Protein AF-W1WH43-F1 (afdb_monomer_lite)

Foldseek 3Di:
DVVVVDDDDPVVVLVVLLVVLVVLLVVVVVVVVVLVVQCPPDPVSVVVSVVCCVDPVSVVSVVVNVVSVVSND

Sequence (73 aa):
MALQTIRFPITAIASILHRVSGVITFVAVGILLWLLGTRPSSPEGFEQASAIMGSFFVKFIMWGILTALAYHV

Structure (mmCIF, N/CA/C/O backbone):
data_AF-W1WH43-F1
#
_entry.id   AF-W1WH43-F1
#
loop_
_atom_site.group_PDB
_atom_site.id
_atom_site.type_symbol
_atom_site.label_atom_id
_atom_site.label_alt_id
_atom_site.label_comp_id
_atom_site.label_asym_id
_atom_site.label_entity_id
_atom_site.label_seq_id
_atom_site.pdbx_PDB_ins_code
_atom_site.Cartn_x
_atom_site.Cartn_y
_atom_site.Cartn_z
_atom_site.occupancy
_atom_site.B_iso_or_equiv
_atom_site.auth_seq_id
_atom_site.auth_comp_id
_atom_site.auth_asym_id
_atom_site.auth_atom_id
_atom_site.pdbx_PDB_model_num
ATOM 1 N N . MET A 1 1 ? -1.562 -10.601 -28.468 1.00 54.94 1 MET A N 1
ATOM 2 C CA . MET A 1 1 ? -0.551 -11.675 -28.615 1.00 54.94 1 MET A CA 1
ATOM 3 C C . MET A 1 1 ? 0.900 -11.180 -28.670 1.00 54.94 1 MET A C 1
ATOM 5 O O . MET A 1 1 ? 1.769 -11.936 -28.276 1.00 54.94 1 MET A O 1
ATOM 9 N N . ALA A 1 2 ? 1.200 -9.932 -29.065 1.00 61.53 2 ALA A N 1
ATOM 10 C CA . ALA A 1 2 ? 2.589 -9.458 -29.210 1.00 61.53 2 ALA A CA 1
ATOM 11 C C . ALA A 1 2 ? 3.427 -9.396 -27.906 1.00 61.53 2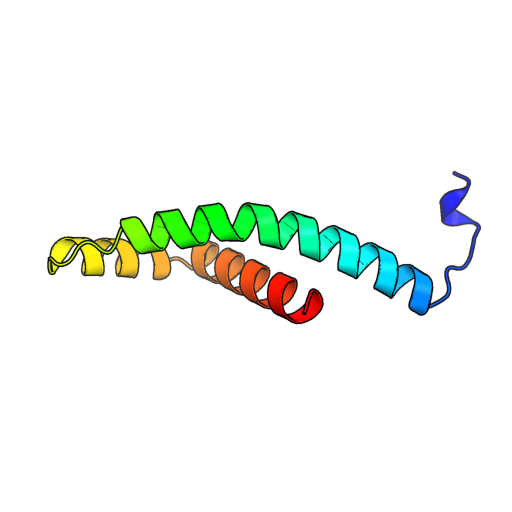 ALA A C 1
ATOM 13 O O . ALA A 1 2 ? 4.639 -9.572 -27.955 1.00 61.53 2 ALA A O 1
ATOM 14 N N . LEU A 1 3 ? 2.805 -9.193 -26.735 1.00 65.00 3 LEU A N 1
ATOM 15 C CA . LEU A 1 3 ? 3.521 -9.095 -25.449 1.00 65.00 3 LEU A CA 1
ATOM 16 C C . LEU A 1 3 ? 4.009 -10.448 -24.895 1.00 65.00 3 LEU A C 1
ATOM 18 O O . LEU A 1 3 ? 4.865 -10.460 -24.0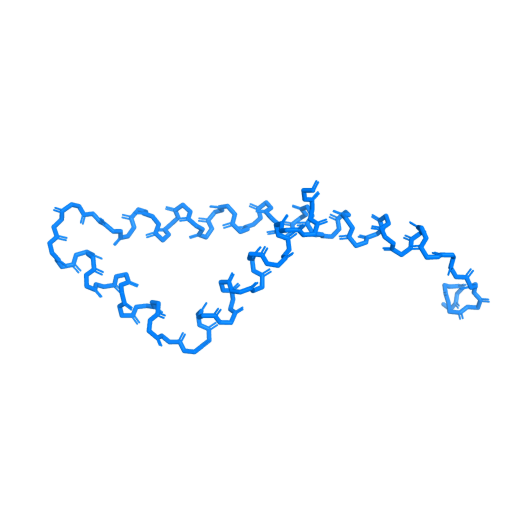20 1.00 65.00 3 LEU A O 1
ATOM 22 N N . GLN A 1 4 ? 3.486 -11.580 -25.383 1.00 69.56 4 GLN A N 1
ATOM 23 C CA . GLN A 1 4 ? 3.867 -12.916 -24.894 1.00 69.56 4 GLN A CA 1
ATOM 24 C C . GLN A 1 4 ? 5.111 -13.487 -25.597 1.00 69.56 4 GLN A C 1
ATOM 26 O O . GLN A 1 4 ? 5.709 -14.436 -25.099 1.00 69.56 4 GLN A O 1
ATOM 31 N N . THR A 1 5 ? 5.517 -12.905 -26.730 1.00 70.44 5 THR A N 1
ATOM 32 C CA . THR A 1 5 ? 6.640 -13.388 -27.556 1.00 70.44 5 THR A CA 1
ATOM 33 C C . THR A 1 5 ? 7.959 -12.666 -27.244 1.00 70.44 5 THR A C 1
ATOM 35 O O . THR A 1 5 ? 9.023 -13.112 -27.666 1.00 70.44 5 THR A O 1
ATOM 38 N N . ILE A 1 6 ? 7.913 -11.559 -26.492 1.00 76.06 6 ILE A N 1
ATOM 39 C CA . ILE A 1 6 ? 9.079 -10.734 -26.145 1.00 76.06 6 ILE A CA 1
ATOM 40 C C . ILE A 1 6 ? 9.561 -11.099 -24.737 1.00 76.06 6 ILE A C 1
ATOM 42 O O . ILE A 1 6 ? 8.797 -11.072 -23.773 1.00 76.06 6 ILE A O 1
ATOM 46 N N . ARG A 1 7 ? 10.851 -11.428 -24.600 1.00 82.56 7 ARG A N 1
ATOM 47 C CA . ARG A 1 7 ? 11.488 -11.665 -23.296 1.00 82.56 7 ARG A CA 1
ATOM 48 C C . ARG A 1 7 ? 11.837 -10.321 -22.667 1.00 82.56 7 ARG A C 1
ATOM 50 O O . ARG A 1 7 ? 12.740 -9.634 -23.135 1.00 82.56 7 ARG A O 1
ATOM 57 N N . PHE A 1 8 ? 11.122 -9.948 -21.611 1.00 86.94 8 PHE A N 1
ATOM 58 C CA . PHE A 1 8 ? 11.406 -8.713 -20.889 1.00 86.94 8 PHE A CA 1
ATOM 59 C C . PHE A 1 8 ? 12.636 -8.874 -19.984 1.00 86.94 8 PHE A C 1
ATOM 61 O O . PHE A 1 8 ? 12.716 -9.856 -19.241 1.00 86.94 8 PHE A O 1
ATOM 68 N N . PRO A 1 9 ? 13.587 -7.922 -20.006 1.00 91.56 9 PRO A N 1
ATOM 69 C CA . PRO A 1 9 ? 14.664 -7.888 -19.027 1.00 91.56 9 PRO A CA 1
ATOM 70 C C . PRO A 1 9 ? 14.099 -7.597 -17.631 1.00 91.56 9 PRO A C 1
ATOM 72 O O . PRO A 1 9 ? 13.055 -6.956 -17.488 1.00 91.56 9 PRO A O 1
ATOM 75 N N . ILE A 1 10 ? 14.817 -8.017 -16.586 1.00 92.88 10 ILE A N 1
ATOM 76 C CA . ILE A 1 10 ? 14.380 -7.840 -15.190 1.00 92.88 10 ILE A CA 1
ATOM 77 C C . ILE A 1 10 ? 14.118 -6.368 -14.831 1.00 92.88 10 ILE A C 1
ATOM 79 O O . ILE A 1 10 ? 13.202 -6.064 -14.073 1.00 92.88 10 ILE A O 1
ATOM 83 N N . THR A 1 11 ? 14.854 -5.441 -15.446 1.00 95.25 11 THR A N 1
ATOM 84 C CA . THR A 1 11 ? 14.680 -3.992 -15.271 1.00 95.25 11 THR A CA 1
ATOM 85 C C . THR A 1 11 ? 13.348 -3.481 -15.825 1.00 95.25 11 THR A C 1
ATOM 87 O O . THR A 1 11 ? 12.739 -2.592 -15.233 1.00 95.25 11 THR A O 1
ATOM 90 N N . ALA A 1 12 ? 12.846 -4.063 -16.920 1.00 93.81 12 ALA A N 1
ATOM 91 C CA . ALA A 1 12 ? 11.536 -3.716 -17.470 1.00 93.81 12 ALA A CA 1
ATOM 92 C C . ALA A 1 12 ? 10.403 -4.205 -16.557 1.00 93.81 12 ALA A C 1
ATOM 94 O O . ALA A 1 12 ? 9.435 -3.476 -16.338 1.00 93.81 12 ALA A O 1
ATOM 95 N N . ILE A 1 13 ? 10.557 -5.399 -15.970 1.00 94.50 13 ILE A N 1
ATOM 96 C CA . ILE A 1 13 ? 9.626 -5.938 -14.967 1.00 94.50 13 ILE A CA 1
ATOM 97 C C . ILE A 1 13 ? 9.622 -5.047 -13.718 1.00 94.50 13 ILE A C 1
ATOM 99 O O . ILE A 1 13 ? 8.557 -4.672 -13.233 1.00 94.50 13 ILE A O 1
ATOM 103 N N . ALA A 1 14 ? 10.800 -4.641 -13.238 1.00 95.12 14 ALA A N 1
ATOM 104 C CA . ALA A 1 14 ? 10.907 -3.731 -12.103 1.00 95.12 14 ALA A CA 1
ATOM 105 C C . ALA A 1 14 ? 10.216 -2.383 -12.374 1.00 95.12 14 ALA A C 1
ATOM 107 O O . ALA A 1 14 ? 9.467 -1.886 -11.536 1.00 95.12 14 ALA A O 1
ATOM 108 N N . SER A 1 15 ? 10.386 -1.823 -13.578 1.00 95.94 15 SER A N 1
ATOM 109 C CA . SER A 1 15 ? 9.737 -0.564 -13.959 1.00 95.94 15 SER A CA 1
ATOM 110 C C . SER A 1 15 ? 8.208 -0.657 -13.950 1.00 95.94 15 SER A C 1
ATOM 112 O O . SER A 1 15 ? 7.548 0.239 -13.421 1.00 95.94 15 SER A O 1
ATOM 114 N N . ILE A 1 16 ? 7.622 -1.725 -14.508 1.00 95.50 16 ILE A N 1
ATOM 115 C CA . ILE A 1 16 ? 6.160 -1.872 -14.511 1.00 95.50 16 ILE A CA 1
ATOM 116 C C . ILE A 1 16 ? 5.621 -2.136 -13.104 1.00 95.50 16 ILE A C 1
ATOM 118 O O . ILE A 1 16 ? 4.615 -1.536 -12.727 1.00 95.50 16 ILE A O 1
ATOM 122 N N . LEU A 1 17 ? 6.309 -2.953 -12.303 1.00 95.75 17 LEU A N 1
ATOM 123 C CA . LEU A 1 17 ? 5.915 -3.201 -10.918 1.00 95.75 17 LEU A CA 1
ATOM 124 C C . LEU A 1 17 ? 5.961 -1.916 -10.086 1.00 95.75 17 LEU A C 1
ATOM 126 O O . LEU A 1 17 ? 5.036 -1.677 -9.320 1.00 95.75 17 LEU A O 1
ATOM 130 N N . HIS A 1 18 ? 6.963 -1.054 -10.288 1.00 97.38 18 HIS A N 1
ATOM 131 C CA . HIS A 1 18 ? 7.083 0.208 -9.552 1.00 97.38 18 HIS A CA 1
ATOM 132 C C . HIS A 1 18 ? 5.960 1.193 -9.921 1.00 97.38 18 HIS A C 1
ATOM 134 O O . HIS A 1 18 ? 5.429 1.908 -9.069 1.00 97.38 18 HIS A O 1
ATOM 140 N N . ARG A 1 19 ? 5.533 1.202 -11.193 1.00 96.69 19 ARG A N 1
ATOM 141 C CA . ARG A 1 19 ? 4.366 1.987 -11.637 1.00 96.69 19 ARG A CA 1
ATOM 142 C C . ARG A 1 19 ? 3.073 1.470 -11.012 1.00 96.69 19 ARG A C 1
ATOM 144 O O . ARG A 1 19 ? 2.267 2.258 -10.526 1.00 96.69 19 ARG A O 1
ATOM 151 N N . VAL A 1 20 ? 2.877 0.153 -11.020 1.00 97.38 20 VAL A N 1
ATOM 152 C CA . VAL A 1 20 ? 1.687 -0.482 -10.437 1.00 97.38 20 VAL A CA 1
ATOM 153 C C . VAL A 1 20 ? 1.647 -0.271 -8.922 1.00 97.38 20 VAL A C 1
ATOM 155 O O . VAL A 1 20 ? 0.596 0.089 -8.393 1.00 97.38 20 VAL A O 1
ATOM 158 N N . SER A 1 21 ? 2.779 -0.413 -8.225 1.00 96.62 21 SER A N 1
ATOM 159 C CA . SER A 1 21 ? 2.862 -0.175 -6.781 1.00 96.62 21 SER A CA 1
ATOM 160 C C . SER A 1 21 ? 2.565 1.280 -6.413 1.00 96.62 21 SER A C 1
ATOM 162 O O . SER A 1 21 ? 1.928 1.521 -5.387 1.00 96.62 21 SER A O 1
ATOM 164 N N . GLY A 1 22 ? 2.913 2.240 -7.275 1.00 95.19 22 GLY A N 1
ATOM 165 C CA . GLY A 1 22 ? 2.536 3.646 -7.108 1.00 95.19 22 GLY A CA 1
ATOM 166 C C . GLY A 1 22 ? 1.020 3.865 -7.134 1.00 95.19 22 GLY A C 1
ATOM 167 O O . GLY A 1 22 ? 0.473 4.520 -6.248 1.00 95.19 22 GLY A O 1
ATOM 168 N N . VAL A 1 23 ? 0.311 3.255 -8.093 1.00 97.38 23 VAL A N 1
ATOM 169 C CA . VAL A 1 23 ? -1.164 3.336 -8.170 1.00 97.38 23 VAL A CA 1
ATOM 170 C C . VAL A 1 23 ? -1.819 2.667 -6.959 1.00 97.38 23 VAL A C 1
ATOM 172 O O . VAL A 1 23 ? -2.762 3.217 -6.387 1.00 97.38 23 VAL A O 1
ATOM 175 N N . ILE A 1 24 ? -1.301 1.513 -6.527 1.00 95.25 24 ILE A N 1
ATOM 176 C CA . ILE A 1 24 ? -1.781 0.832 -5.314 1.00 95.25 24 ILE A CA 1
ATOM 177 C C . ILE A 1 24 ? -1.581 1.728 -4.088 1.00 95.25 24 ILE A C 1
ATOM 179 O O . ILE A 1 24 ? -2.509 1.898 -3.300 1.00 95.25 24 ILE A O 1
ATOM 183 N N . THR A 1 25 ? -0.403 2.338 -3.949 1.00 94.62 25 THR A N 1
ATOM 184 C CA . THR A 1 25 ? -0.072 3.224 -2.825 1.00 94.62 25 THR A CA 1
ATOM 185 C C . THR A 1 25 ? -0.999 4.439 -2.779 1.00 94.62 25 THR A C 1
ATOM 187 O O . THR A 1 25 ? -1.475 4.799 -1.705 1.00 94.62 25 THR A O 1
ATOM 190 N N . PHE A 1 26 ? -1.340 5.025 -3.930 1.00 95.06 26 PHE A N 1
ATOM 191 C CA . PHE A 1 26 ? -2.284 6.142 -4.001 1.00 95.06 26 PHE A CA 1
ATOM 192 C C . PHE A 1 26 ? -3.663 5.789 -3.416 1.00 95.06 26 PHE A C 1
ATOM 194 O O . PHE A 1 26 ? -4.194 6.527 -2.586 1.00 95.06 26 PHE A O 1
ATOM 201 N N . VAL A 1 27 ? -4.223 4.631 -3.784 1.00 95.50 27 VAL A N 1
ATOM 202 C CA . VAL A 1 27 ? -5.498 4.149 -3.217 1.00 95.50 27 VAL A CA 1
ATOM 203 C C . VAL A 1 27 ? -5.340 3.786 -1.738 1.00 95.50 27 VAL A C 1
ATOM 205 O O . VAL A 1 27 ? -6.211 4.092 -0.919 1.00 95.50 27 VAL A O 1
ATOM 208 N N . ALA A 1 28 ? -4.212 3.171 -1.377 1.00 94.69 28 ALA A N 1
ATOM 209 C CA . ALA A 1 28 ? -3.919 2.763 -0.012 1.00 94.69 28 ALA A CA 1
ATOM 210 C C . ALA A 1 28 ? -3.892 3.942 0.968 1.00 94.69 28 ALA A C 1
ATOM 212 O O . ALA A 1 28 ? -4.384 3.799 2.085 1.00 94.69 28 ALA A O 1
ATOM 213 N N . VAL A 1 29 ? -3.396 5.113 0.557 1.00 94.75 29 VAL A N 1
ATOM 214 C CA . VAL A 1 29 ? -3.425 6.328 1.389 1.00 94.75 29 VAL A CA 1
ATOM 215 C C . VAL A 1 29 ? -4.855 6.674 1.813 1.00 94.75 29 VAL A C 1
ATOM 217 O O . VAL A 1 29 ? -5.081 6.955 2.987 1.00 94.75 29 VAL A O 1
ATOM 220 N N . GLY A 1 30 ? -5.838 6.581 0.913 1.00 94.00 30 GLY A N 1
ATOM 221 C CA . GLY A 1 30 ? -7.245 6.818 1.257 1.00 94.00 30 GLY A CA 1
ATOM 222 C C . GLY A 1 30 ? -7.771 5.840 2.314 1.00 94.00 30 GLY A C 1
ATOM 223 O O . GLY A 1 30 ? -8.406 6.254 3.283 1.00 94.00 30 GLY A O 1
ATOM 224 N N . ILE A 1 31 ? -7.443 4.552 2.172 1.00 91.00 31 ILE A N 1
ATOM 225 C CA . ILE A 1 31 ? -7.823 3.502 3.134 1.00 91.00 31 ILE A CA 1
ATOM 226 C C . ILE A 1 31 ? -7.163 3.747 4.496 1.00 91.00 31 ILE A C 1
ATOM 228 O O . ILE A 1 31 ? -7.822 3.652 5.532 1.00 91.00 31 ILE A O 1
ATOM 232 N N . LEU A 1 32 ? -5.872 4.084 4.506 1.00 91.44 32 LEU A N 1
ATOM 233 C CA . LEU A 1 32 ? -5.115 4.352 5.727 1.00 91.44 32 LEU A CA 1
ATOM 234 C C . LEU A 1 32 ? -5.628 5.601 6.451 1.00 91.44 32 LEU A C 1
ATOM 236 O O . LEU A 1 32 ? -5.752 5.576 7.674 1.00 91.44 32 LEU A O 1
ATOM 240 N N . LEU A 1 33 ? -5.968 6.665 5.719 1.00 92.12 33 LEU A N 1
ATOM 241 C CA . LEU A 1 33 ? -6.550 7.882 6.290 1.00 92.12 33 LEU A CA 1
ATOM 242 C C . LEU A 1 33 ? -7.959 7.642 6.841 1.00 92.12 33 LEU A C 1
ATOM 244 O O . LEU A 1 33 ? -8.285 8.144 7.915 1.00 92.12 33 LEU A O 1
ATOM 248 N N . TRP A 1 34 ? -8.776 6.839 6.160 1.00 89.62 34 TRP A N 1
ATOM 249 C CA . TRP A 1 34 ? -10.082 6.430 6.677 1.00 89.62 34 TRP A CA 1
ATOM 250 C C . TRP A 1 34 ? -9.951 5.604 7.965 1.00 89.62 34 TRP A C 1
ATOM 252 O O . TRP A 1 34 ? -10.618 5.892 8.962 1.00 89.62 34 TRP A O 1
ATOM 262 N N . LEU A 1 35 ? -9.042 4.624 7.984 1.00 87.31 35 LEU A N 1
ATOM 263 C CA . LEU A 1 35 ? -8.783 3.816 9.174 1.00 87.31 35 LEU A CA 1
ATOM 264 C C . LEU A 1 35 ? -8.248 4.679 10.325 1.00 87.31 35 LEU A C 1
ATOM 266 O O . LEU A 1 35 ? -8.668 4.509 11.464 1.00 87.31 35 LEU A O 1
ATOM 270 N N . LEU A 1 36 ? -7.358 5.629 10.028 1.00 87.19 36 LEU A N 1
ATOM 271 C CA . LEU A 1 36 ? -6.852 6.617 10.980 1.00 87.19 36 LEU A CA 1
ATOM 272 C C . LEU A 1 36 ? -7.985 7.472 11.565 1.00 87.19 36 LEU A C 1
ATOM 274 O O . LEU A 1 36 ? -8.033 7.644 12.780 1.00 87.19 36 LEU A O 1
ATOM 278 N N . GLY A 1 37 ? -8.903 7.957 10.728 1.00 85.19 37 GLY A N 1
ATOM 279 C CA . GLY A 1 37 ? -10.071 8.729 11.163 1.00 85.19 37 GLY A CA 1
ATOM 280 C C . GLY A 1 37 ? -11.070 7.918 11.995 1.00 85.19 37 GLY A C 1
ATOM 281 O O . GLY A 1 37 ? -11.747 8.480 12.850 1.00 85.19 37 GLY A O 1
ATOM 282 N N . THR A 1 38 ? -11.113 6.597 11.802 1.00 80.75 38 THR A N 1
ATOM 283 C CA . THR A 1 38 ? -11.959 5.660 12.568 1.00 80.75 38 THR A CA 1
ATOM 284 C C . THR A 1 38 ? -11.392 5.347 13.959 1.00 80.75 38 THR A C 1
ATOM 286 O O . THR A 1 38 ? -12.035 4.646 14.728 1.00 80.75 38 THR A O 1
ATOM 289 N N . ARG A 1 39 ? -10.223 5.891 14.335 1.00 70.94 39 ARG A N 1
ATOM 290 C CA . ARG A 1 39 ? -9.638 5.772 15.686 1.00 70.94 39 ARG A CA 1
ATOM 291 C C . ARG A 1 39 ? -9.929 6.977 16.606 1.00 70.94 39 ARG A C 1
ATOM 293 O O . ARG A 1 39 ? -8.995 7.356 17.315 1.00 70.94 39 ARG A O 1
ATOM 300 N N . PRO A 1 40 ? -11.093 7.666 16.582 1.00 67.75 40 PRO A N 1
ATOM 301 C CA . PRO A 1 40 ? -11.255 8.909 17.336 1.00 67.75 40 PRO A CA 1
ATOM 302 C C . PRO A 1 40 ? -10.877 8.708 18.807 1.00 67.75 40 PRO A C 1
ATOM 304 O O . PRO A 1 40 ? -10.945 7.592 19.312 1.00 67.75 40 PRO A O 1
ATOM 307 N N . S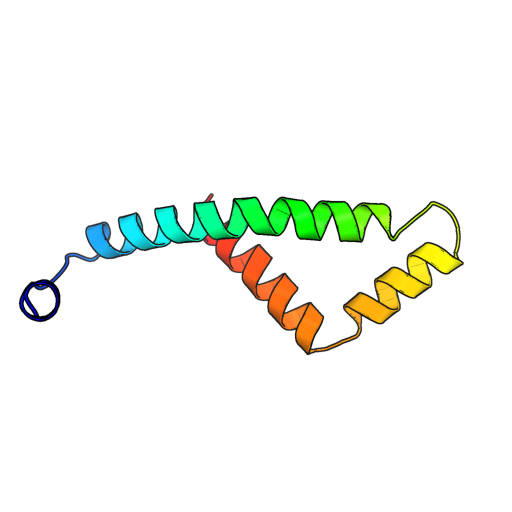ER A 1 41 ? -10.462 9.792 19.467 1.00 65.69 41 SER A N 1
ATOM 308 C CA . SER A 1 41 ? -9.783 9.867 20.774 1.00 65.69 41 SER A CA 1
ATOM 309 C C . SER A 1 41 ? -10.511 9.249 21.982 1.00 65.69 41 SER A C 1
ATOM 311 O O . SER A 1 41 ? -10.111 9.498 23.119 1.00 65.69 41 SER A O 1
ATOM 313 N N . SER A 1 42 ? -11.582 8.491 21.761 1.00 72.44 42 SER A N 1
ATOM 314 C CA . SER A 1 42 ? -12.319 7.740 22.764 1.00 72.44 42 SER A CA 1
ATOM 315 C C . SER A 1 42 ? -11.956 6.242 22.719 1.00 72.44 42 SER A C 1
ATOM 317 O O . SER A 1 42 ? -11.527 5.728 21.679 1.00 72.44 42 SER A O 1
ATOM 319 N N . PRO A 1 43 ? -12.116 5.512 23.834 1.00 79.88 43 PRO A N 1
ATOM 320 C CA . PRO A 1 43 ? -11.841 4.075 23.891 1.00 79.88 43 PRO A CA 1
ATOM 321 C C . PRO A 1 43 ? -12.610 3.260 22.838 1.00 79.88 43 PRO A C 1
ATOM 323 O O . PRO A 1 43 ? -12.056 2.331 22.252 1.00 79.88 43 PRO A O 1
ATOM 326 N N . GLU A 1 44 ? -13.850 3.648 22.532 1.00 83.88 44 GLU A N 1
ATOM 327 C CA . GLU A 1 44 ? -14.741 2.908 21.628 1.00 83.88 44 GLU A CA 1
ATOM 328 C C . GLU A 1 44 ? -14.254 2.954 20.172 1.00 83.88 44 GLU A C 1
ATOM 330 O O . GLU A 1 44 ? -14.312 1.953 19.455 1.00 83.88 44 GLU A O 1
ATOM 335 N N . GLY A 1 45 ? -13.724 4.100 19.733 1.00 82.25 45 GLY A N 1
ATOM 336 C CA . GLY A 1 45 ? -13.157 4.253 18.392 1.00 82.25 45 GLY A CA 1
ATOM 337 C C . GLY A 1 45 ? -11.908 3.394 18.188 1.00 82.25 45 GLY A C 1
ATOM 338 O O . GLY A 1 45 ? -11.720 2.768 17.141 1.00 82.25 45 GLY A O 1
ATOM 339 N N . PHE A 1 46 ? -11.061 3.305 19.216 1.00 84.44 46 PHE A N 1
ATOM 340 C CA . PHE A 1 46 ? -9.889 2.434 19.180 1.00 84.44 46 PHE A CA 1
ATOM 341 C C . PHE A 1 46 ? -10.273 0.949 19.168 1.00 84.44 46 PHE A C 1
ATOM 343 O O . PHE A 1 46 ? -9.716 0.184 18.376 1.00 84.44 46 PHE A O 1
ATOM 350 N N . GLU A 1 47 ? -11.243 0.536 19.988 1.00 88.06 47 GLU A N 1
ATOM 351 C CA . GLU A 1 47 ? -11.748 -0.841 19.992 1.00 88.06 47 GLU A CA 1
ATOM 352 C C . GLU A 1 47 ? -12.359 -1.233 18.646 1.00 88.06 47 GLU A C 1
ATOM 354 O O . GLU A 1 47 ? -12.072 -2.320 18.138 1.00 88.06 47 GLU A O 1
ATOM 359 N N . GLN A 1 48 ? -13.122 -0.339 18.013 1.00 86.94 48 GLN A N 1
ATOM 360 C CA . GLN A 1 48 ? -13.691 -0.588 16.691 1.00 86.94 48 GLN A CA 1
ATOM 361 C C . GLN A 1 48 ? -12.599 -0.771 15.628 1.00 86.94 48 GLN A C 1
ATOM 363 O O . GLN A 1 48 ? -12.629 -1.742 14.868 1.00 86.94 48 GLN A O 1
ATOM 368 N N . ALA A 1 49 ? -11.598 0.113 15.588 1.00 87.56 49 ALA A N 1
ATOM 369 C CA . ALA A 1 49 ? -10.473 -0.029 14.667 1.00 87.56 49 ALA A CA 1
ATOM 370 C C . ALA A 1 49 ? -9.670 -1.317 14.930 1.00 87.56 49 ALA A C 1
ATOM 372 O O . ALA A 1 49 ? -9.276 -2.006 13.984 1.00 87.56 49 ALA A O 1
ATOM 373 N N . SER A 1 50 ? -9.471 -1.675 16.202 1.00 88.12 50 SER A N 1
ATOM 374 C CA . SER A 1 50 ? -8.814 -2.921 16.612 1.00 88.12 50 SER A CA 1
ATOM 375 C C . SER A 1 50 ? -9.600 -4.155 16.158 1.00 88.12 50 SER A C 1
ATOM 377 O O . SER A 1 50 ? -9.022 -5.082 15.589 1.00 88.12 50 SER A O 1
ATOM 379 N N . ALA A 1 51 ? -10.928 -4.140 16.300 1.00 90.12 51 ALA A N 1
ATOM 380 C CA . ALA A 1 51 ? -11.801 -5.207 15.823 1.00 90.12 51 ALA A CA 1
ATOM 381 C C . ALA A 1 51 ? -11.723 -5.371 14.295 1.00 90.12 51 ALA A C 1
ATOM 383 O O . ALA A 1 51 ? -11.593 -6.494 13.801 1.00 90.12 51 ALA A O 1
ATOM 384 N N . ILE A 1 52 ? -11.711 -4.262 13.543 1.00 89.31 52 ILE A N 1
ATOM 385 C CA . ILE A 1 52 ? -11.524 -4.281 12.082 1.00 89.31 52 ILE A CA 1
ATOM 386 C C . ILE A 1 52 ? -10.149 -4.877 11.730 1.00 89.31 52 ILE A C 1
ATOM 388 O O . ILE A 1 52 ? -10.060 -5.746 10.860 1.00 89.31 52 ILE A O 1
ATOM 392 N N . MET A 1 53 ? -9.084 -4.480 12.438 1.00 90.88 53 MET A N 1
ATOM 393 C CA . MET A 1 53 ? -7.733 -5.040 12.259 1.00 90.88 53 MET A CA 1
ATOM 394 C C . MET A 1 53 ? -7.596 -6.487 12.736 1.00 90.88 53 MET A C 1
ATOM 396 O O . MET A 1 53 ? -6.632 -7.155 12.368 1.00 90.88 53 MET A O 1
ATOM 400 N N . GLY A 1 54 ? -8.537 -7.000 13.527 1.00 91.50 54 GLY A N 1
ATOM 401 C CA . GLY A 1 54 ? -8.552 -8.384 13.993 1.00 91.50 54 GLY A CA 1
ATOM 402 C C . GLY A 1 54 ? -8.790 -9.395 12.869 1.00 91.50 54 GLY A C 1
ATOM 403 O O . GLY A 1 54 ? -8.256 -10.507 12.923 1.00 91.50 54 GLY A O 1
ATOM 404 N N . SER A 1 55 ? -9.526 -8.998 11.827 1.00 93.38 55 SER A N 1
ATOM 405 C CA . SER A 1 55 ? -9.894 -9.863 10.703 1.00 93.38 55 SER A CA 1
ATOM 406 C C . SER A 1 55 ? -8.692 -10.247 9.837 1.00 93.38 55 SER A C 1
ATOM 408 O O . SER A 1 55 ? -7.926 -9.392 9.391 1.00 93.38 55 SER A O 1
ATOM 410 N N . PHE A 1 56 ? -8.565 -11.541 9.522 1.00 93.75 56 PHE A N 1
ATOM 411 C CA . PHE A 1 56 ? -7.527 -12.055 8.622 1.00 93.75 56 PHE A CA 1
ATOM 412 C C . PHE A 1 56 ? -7.534 -11.349 7.260 1.00 93.75 56 PHE A C 1
ATOM 414 O O . PHE A 1 56 ? -6.479 -10.969 6.759 1.00 93.75 56 PHE A O 1
ATOM 421 N N . PHE A 1 57 ? -8.719 -11.122 6.686 1.00 94.56 57 PHE A N 1
ATOM 422 C CA . PHE A 1 57 ? -8.854 -10.466 5.386 1.00 94.56 57 PHE A CA 1
ATOM 423 C C . PHE A 1 57 ? -8.294 -9.040 5.411 1.00 94.56 57 PHE A C 1
ATOM 425 O O . PHE A 1 57 ? -7.571 -8.627 4.507 1.00 94.56 57 PHE A O 1
ATOM 432 N N . VAL A 1 58 ? -8.564 -8.305 6.489 1.00 93.81 58 VAL A N 1
ATOM 433 C CA . VAL A 1 58 ? -8.075 -6.935 6.639 1.00 93.81 58 VAL A CA 1
ATOM 434 C C . VAL A 1 58 ? -6.569 -6.909 6.896 1.00 93.81 58 VAL A C 1
ATOM 436 O O . VAL A 1 58 ? -5.867 -6.097 6.297 1.00 93.81 58 VAL A O 1
ATOM 439 N N . LYS A 1 59 ? -6.042 -7.844 7.698 1.00 93.00 59 LYS A N 1
ATOM 440 C CA . LYS A 1 59 ? -4.589 -8.024 7.865 1.00 93.00 59 LYS A CA 1
ATOM 441 C C . LYS A 1 59 ? -3.895 -8.335 6.539 1.00 93.00 59 LYS A C 1
ATOM 443 O O . LYS A 1 59 ? -2.820 -7.801 6.286 1.00 93.00 59 LYS A O 1
ATOM 448 N N . PHE A 1 60 ? -4.510 -9.152 5.683 1.00 95.31 60 PHE A N 1
ATOM 449 C CA . PHE A 1 60 ? -3.975 -9.470 4.360 1.00 95.31 60 PHE A CA 1
ATOM 450 C C . PHE A 1 60 ? -3.938 -8.240 3.443 1.00 95.31 60 PHE A C 1
ATOM 452 O O . PHE A 1 60 ? -2.917 -7.979 2.808 1.00 95.31 60 PHE A O 1
ATOM 459 N N . ILE A 1 61 ? -5.007 -7.434 3.430 1.00 94.00 61 ILE A N 1
ATOM 460 C CA . ILE A 1 61 ? -5.023 -6.155 2.701 1.00 94.00 61 ILE A CA 1
ATOM 461 C C . ILE A 1 61 ? -3.942 -5.214 3.240 1.00 94.00 61 ILE A C 1
ATOM 463 O O . ILE A 1 61 ? -3.183 -4.648 2.457 1.00 94.00 61 ILE A O 1
ATOM 467 N N . MET A 1 62 ? -3.834 -5.075 4.564 1.00 94.44 62 MET A N 1
ATOM 468 C CA . MET A 1 62 ? -2.829 -4.221 5.201 1.00 94.44 62 MET A CA 1
ATOM 469 C C . MET A 1 62 ? -1.404 -4.662 4.844 1.00 94.44 62 MET A C 1
ATOM 471 O O . MET A 1 62 ? -0.565 -3.836 4.494 1.00 94.44 62 MET A O 1
ATOM 475 N N . TRP A 1 63 ? -1.135 -5.969 4.855 1.00 95.94 63 TRP A N 1
ATOM 476 C CA . TRP A 1 63 ? 0.138 -6.530 4.407 1.00 95.94 63 TRP A CA 1
ATOM 477 C C . TRP A 1 63 ? 0.420 -6.231 2.927 1.00 95.94 63 TRP A C 1
ATOM 479 O O . TRP A 1 63 ? 1.544 -5.862 2.579 1.00 95.94 63 TRP A O 1
ATOM 489 N N . GLY A 1 64 ? -0.594 -6.329 2.062 1.00 95.44 64 GLY A N 1
ATOM 490 C CA . GLY A 1 64 ? -0.481 -5.972 0.647 1.00 95.44 64 GLY A CA 1
ATOM 491 C C . GLY A 1 64 ? -0.162 -4.489 0.436 1.00 95.44 64 GLY A C 1
ATOM 492 O O . GLY A 1 64 ? 0.721 -4.164 -0.356 1.00 95.44 64 GLY A O 1
ATOM 493 N N . ILE A 1 65 ? -0.813 -3.599 1.193 1.00 95.00 65 ILE A N 1
ATOM 494 C CA . ILE A 1 65 ? -0.527 -2.156 1.199 1.00 95.00 65 ILE A CA 1
ATOM 495 C C . ILE A 1 65 ? 0.927 -1.894 1.601 1.00 95.00 65 ILE A C 1
ATOM 497 O O . ILE A 1 65 ? 1.638 -1.186 0.890 1.00 95.00 65 ILE A O 1
ATOM 501 N N . LEU A 1 66 ? 1.384 -2.481 2.711 1.00 94.94 66 LEU A N 1
ATOM 502 C CA . LEU A 1 66 ? 2.749 -2.288 3.206 1.00 94.94 66 LEU A CA 1
ATOM 503 C C . LEU A 1 66 ? 3.796 -2.835 2.232 1.00 94.94 66 LEU A C 1
ATOM 505 O O . LEU A 1 66 ? 4.830 -2.208 2.029 1.00 94.94 66 LEU A O 1
ATOM 509 N N . THR A 1 67 ? 3.513 -3.969 1.592 1.00 96.06 67 THR A N 1
ATOM 510 C CA . THR A 1 67 ? 4.396 -4.567 0.582 1.00 96.06 67 THR A CA 1
ATOM 511 C C . THR A 1 67 ? 4.473 -3.702 -0.676 1.00 96.06 67 THR A C 1
ATOM 513 O O . THR A 1 67 ? 5.562 -3.47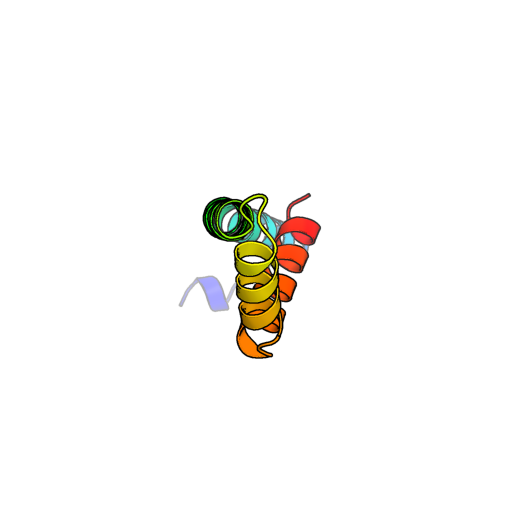2 -1.196 1.00 96.06 67 THR A O 1
ATOM 516 N N . ALA A 1 68 ? 3.337 -3.186 -1.158 1.00 94.12 68 ALA A N 1
ATOM 517 C CA . ALA A 1 68 ? 3.304 -2.276 -2.301 1.00 94.12 68 ALA A CA 1
ATOM 518 C C . ALA A 1 68 ? 4.053 -0.970 -2.002 1.00 94.12 68 ALA A C 1
ATOM 520 O O . ALA A 1 68 ? 4.838 -0.521 -2.834 1.00 94.12 68 ALA A O 1
ATOM 521 N N . LEU A 1 69 ? 3.869 -0.410 -0.803 1.00 94.12 69 LEU A N 1
ATOM 522 C CA . LEU A 1 69 ? 4.603 0.769 -0.352 1.00 94.12 69 LEU A CA 1
ATOM 523 C C . LEU A 1 69 ? 6.112 0.493 -0.297 1.00 9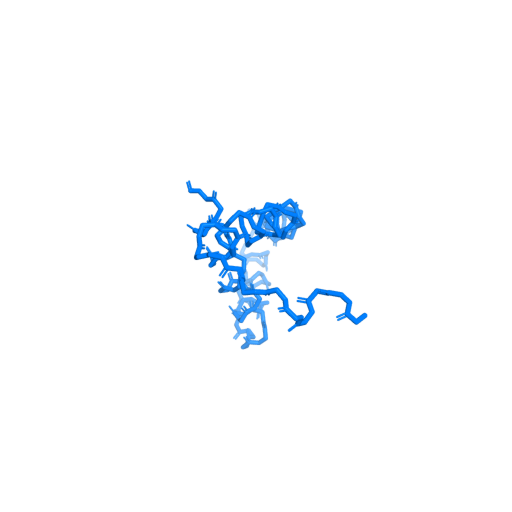4.12 69 LEU A C 1
ATOM 525 O O . LEU A 1 69 ? 6.885 1.259 -0.860 1.00 94.12 69 LEU A O 1
ATOM 529 N N . ALA A 1 70 ? 6.525 -0.622 0.311 1.00 95.12 70 ALA A N 1
ATOM 530 C CA . ALA A 1 70 ? 7.932 -1.013 0.401 1.00 95.12 70 ALA A CA 1
ATOM 531 C C . ALA A 1 70 ? 8.580 -1.264 -0.969 1.00 95.12 70 ALA A C 1
ATOM 533 O O . ALA A 1 70 ? 9.770 -1.039 -1.125 1.00 95.12 70 A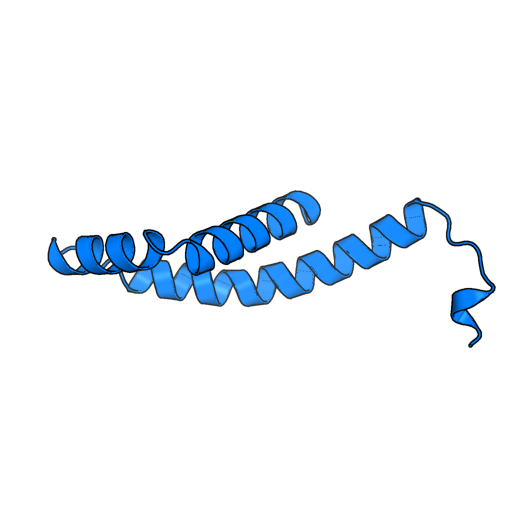LA A O 1
ATOM 534 N N . TYR A 1 71 ? 7.813 -1.737 -1.955 1.00 94.81 71 TYR A N 1
ATOM 535 C CA . TYR A 1 71 ? 8.298 -1.910 -3.325 1.00 94.81 71 TYR A CA 1
ATOM 536 C C . TYR A 1 71 ? 8.356 -0.588 -4.110 1.00 94.81 71 TYR A C 1
ATOM 538 O O . TYR A 1 71 ? 9.101 -0.461 -5.081 1.00 94.81 71 TYR A O 1
ATOM 546 N N . HIS A 1 72 ? 7.498 0.374 -3.766 1.00 94.81 72 HIS A N 1
ATOM 547 C CA . HIS A 1 72 ? 7.439 1.663 -4.443 1.00 94.81 72 HIS A CA 1
ATOM 548 C C . HIS A 1 72 ? 8.557 2.614 -4.006 1.00 94.81 72 HIS A C 1
ATOM 550 O O . HIS A 1 72 ? 9.079 3.330 -4.853 1.00 94.81 72 HIS A O 1
ATOM 556 N N . VAL A 1 73 ? 8.889 2.640 -2.714 1.00 92.25 73 VAL A N 1
ATOM 557 C CA . VAL A 1 73 ? 9.964 3.478 -2.150 1.00 92.25 73 VAL A CA 1
ATOM 558 C C . VAL A 1 73 ? 11.333 2.959 -2.577 1.00 92.25 73 VAL A C 1
ATOM 560 O O . VAL A 1 73 ? 12.162 3.804 -2.980 1.00 92.25 73 VAL A O 1
#

pLDDT: mean 88.78, std 9.65, range [54.94, 97.38]

InterPro domains:
  IPR000701 Succinate dehydrogenase/fumarate reductase type B, transmembrane subunit [PF01127] (2-73)
  IPR014314 Succinate dehydrogenase, cytochrome b556 subunit [TIGR02970] (2-73)
  IPR014314 Succinate dehydrogenase, cytochrome b556 subunit [cd03499] (3-73)
  IPR034804 Fumarate reductase/succinate dehydrogenase, transmembrane subunit [G3DSA:1.20.1300.10] (1-73)
  IPR034804 Fumarate reductase/succinate dehydrogenase, transmembrane subunit [SSF81343] (3-73)

Organism: NCBI:txid1403943

Radius of gyration: 17.3 Å; chains: 1; bounding box: 29×23×53 Å

Secondary structure (DSSP, 8-state):
-GGGSS---HHHHHHHHHHHHHHHHHHHHHHHHHHHHTS-SSHHHHHHHHHHHHSHHHHHHHHHHHHHHHHH-